Protein AF-A0A969QL61-F1 (afdb_monomer)

pLDDT: mean 85.36, std 12.58, range [52.94, 97.94]

Foldseek 3Di:
DALVVLLVVCVVPPPPCVVVPDAAADPAFDWDDDPNDTPDGADPPAGLQLLVLLVCLLPAQAQDWDWRHRDPPTWIWGHPHPFKIKIWDDHDPDPDPDTDIDIDGSVVSVVVSVVSVVVLVVVLVSQLVSCCVNPVVCNVCSSVSSVNNNND

Secondary structure (DSSP, 8-state):
--HHHHHHHHHHHHTTTTTTT--PPPB----EEETTEEEE---BT-BGGGHHHHHHHHT---SSPEEE-SSBSPEEEEESSSSEEEEEE--SS---SS--EEEEEHHHHHHHHHHHHHHHHHHHHHHHHHHHHH-GGGGGGHHHHHHHHHH-

Sequence (152 aa):
MTPETVEILLNKRYKSNVESNEFYSLSGGYVLESESKLLATPHCCGSIRDISEWEAASDWTHTDKMYLWIGHPQLMVSSIDDRHLQITETYEYNRIEDPESFAVDRDELKAAIIDAKRQLEKFKQVLSIAIVKVCPHLAENAIEIAEQLIHA

Solvent-accessible surface area (backbone atoms only — not comparable to full-atom values): 8416 Å² total; per-residue (Å²): 137,55,48,72,60,49,36,56,56,44,59,76,66,38,78,78,35,67,85,71,75,67,70,65,40,44,77,40,50,66,70,44,68,54,97,93,39,79,76,43,69,46,39,56,88,9,30,54,47,42,55,62,36,54,54,53,56,52,68,48,77,48,68,61,78,45,78,34,60,39,22,59,60,37,37,36,36,26,24,75,52,102,55,33,33,38,39,31,60,51,66,91,86,57,88,66,96,73,59,63,66,48,80,42,52,33,68,61,48,47,51,50,51,56,50,49,53,53,51,49,57,53,46,33,55,41,43,18,55,25,40,29,71,79,39,60,92,44,48,94,47,18,59,61,52,25,46,35,30,42,65,80

Nearest PDB structures (foldseek):
  2gia-assembly1_G  TM=4.893E-01  e=9.470E-01  Trypanosoma brucei brucei TREU927
  2gje-assembly1_A  TM=5.037E-01  e=2.140E+00  Trypanosoma brucei brucei TREU927
  3zqs-assembly1_A  TM=3.160E-01  e=1.343E+00  Homo sapiens
  7pwo-assembly1_T2  TM=2.583E-01  e=1.195E+00  Giardia lamblia ATCC 50803

Radius of gyration: 17.84 Å; Cα contacts (8 Å, |Δi|>4): 236; chains: 1; bounding box: 50×32×47 Å

Structure (mmCIF, N/CA/C/O backbone):
data_AF-A0A969QL61-F1
#
_entry.id   AF-A0A969QL61-F1
#
loop_
_atom_site.group_PDB
_atom_site.id
_atom_site.type_symbol
_atom_site.label_atom_id
_atom_site.label_alt_id
_atom_site.label_comp_id
_atom_site.label_asym_id
_atom_site.label_entity_id
_atom_site.label_seq_id
_atom_site.pdbx_PDB_ins_code
_atom_site.Cartn_x
_atom_site.Cartn_y
_atom_site.Cartn_z
_atom_site.occupancy
_atom_site.B_iso_or_equiv
_atom_site.auth_seq_id
_atom_site.auth_comp_id
_atom_site.auth_asym_id
_atom_site.auth_atom_id
_atom_site.pdbx_PDB_model_num
ATOM 1 N N . MET A 1 1 ? -7.465 -9.341 11.846 1.00 61.25 1 MET A N 1
ATOM 2 C CA . MET A 1 1 ? -7.375 -8.675 13.166 1.00 61.25 1 MET A CA 1
ATOM 3 C C . MET A 1 1 ? -8.746 -8.735 13.830 1.00 61.25 1 MET A C 1
ATOM 5 O O . MET A 1 1 ? -9.725 -8.546 13.118 1.00 61.25 1 MET A O 1
ATOM 9 N N . THR A 1 2 ? -8.845 -9.065 15.122 1.00 69.62 2 THR A N 1
ATOM 10 C CA . THR A 1 2 ? -10.145 -9.182 15.818 1.00 69.62 2 THR A CA 1
ATOM 11 C C . THR A 1 2 ? -10.525 -7.877 16.530 1.00 69.62 2 THR A C 1
ATOM 13 O O . THR A 1 2 ? -9.625 -7.098 16.864 1.00 69.62 2 THR A O 1
ATOM 16 N N . PRO A 1 3 ? -11.820 -7.638 16.812 1.00 65.00 3 PRO A N 1
ATOM 17 C CA . PRO A 1 3 ? -12.256 -6.494 17.611 1.00 65.00 3 PRO A CA 1
ATOM 18 C C . PRO A 1 3 ? -11.557 -6.389 18.975 1.00 65.00 3 PRO A C 1
ATOM 20 O O . PRO A 1 3 ? -11.220 -5.283 19.380 1.00 65.00 3 PRO A O 1
ATOM 23 N N . GLU A 1 4 ? -11.268 -7.507 19.655 1.00 71.00 4 GLU A N 1
ATOM 24 C CA . GLU A 1 4 ? -10.572 -7.493 20.956 1.00 71.00 4 GLU A CA 1
ATOM 25 C C . GLU A 1 4 ? -9.129 -6.978 20.838 1.00 71.00 4 GLU A C 1
ATOM 27 O O . GLU A 1 4 ? -8.626 -6.279 21.715 1.00 71.00 4 GLU A O 1
ATOM 32 N N . THR A 1 5 ? -8.449 -7.297 19.731 1.00 70.56 5 THR A N 1
ATOM 33 C CA . THR A 1 5 ? -7.078 -6.817 19.486 1.00 70.56 5 THR A CA 1
ATOM 34 C C . THR A 1 5 ? -7.072 -5.305 19.263 1.00 70.56 5 THR A C 1
ATOM 36 O O . THR A 1 5 ? -6.237 -4.588 19.814 1.00 70.56 5 THR A O 1
ATOM 39 N N . VAL A 1 6 ? 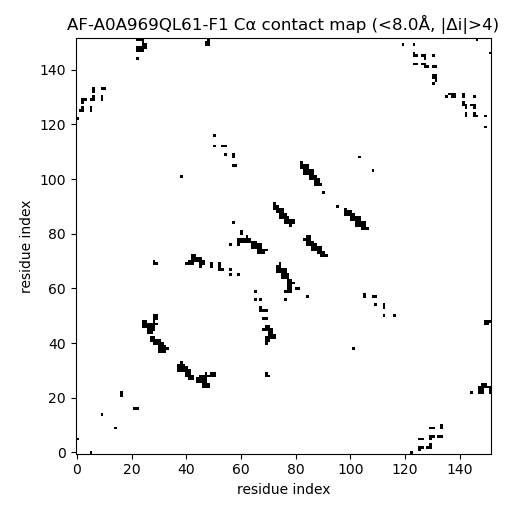-8.035 -4.817 18.477 1.00 69.69 6 VAL A N 1
ATOM 40 C CA . VAL A 1 6 ? -8.216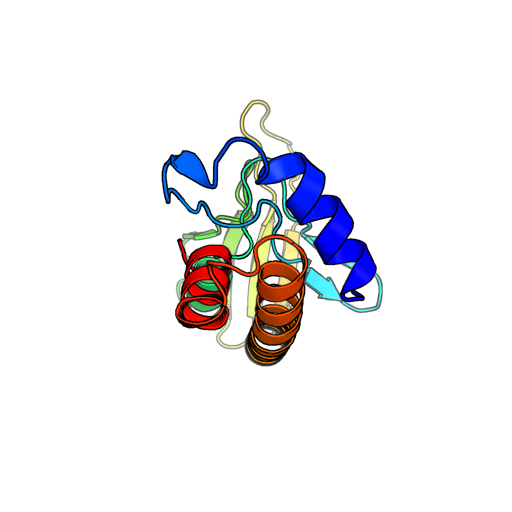 -3.387 18.200 1.00 69.69 6 VAL A CA 1
ATOM 41 C C . VAL A 1 6 ? -8.593 -2.634 19.473 1.00 69.69 6 VAL A C 1
ATOM 43 O O . VAL A 1 6 ? -8.038 -1.576 19.739 1.00 69.69 6 VAL A O 1
ATOM 46 N N . GLU A 1 7 ? -9.453 -3.205 20.312 1.00 70.19 7 GLU A N 1
ATOM 47 C CA . GLU A 1 7 ? -9.831 -2.644 21.610 1.00 70.19 7 GLU A CA 1
ATOM 48 C C . GLU A 1 7 ? -8.620 -2.403 22.526 1.00 70.19 7 GLU A C 1
ATOM 50 O O . GLU A 1 7 ? -8.518 -1.347 23.152 1.00 70.19 7 GLU A O 1
ATOM 55 N N . ILE A 1 8 ? -7.671 -3.342 22.591 1.00 69.62 8 ILE A N 1
ATOM 56 C CA . ILE A 1 8 ? -6.441 -3.175 23.383 1.00 69.62 8 ILE A CA 1
ATOM 57 C C . ILE A 1 8 ? -5.590 -2.018 22.842 1.00 69.62 8 ILE A C 1
ATOM 59 O O . ILE A 1 8 ? -5.065 -1.217 23.622 1.00 69.62 8 ILE A O 1
ATOM 63 N N . LEU A 1 9 ? -5.457 -1.917 21.516 1.00 67.88 9 LEU A N 1
ATOM 64 C CA . LEU A 1 9 ? -4.711 -0.839 20.862 1.00 67.88 9 LEU A CA 1
ATOM 65 C C . LEU A 1 9 ? -5.381 0.520 21.091 1.00 67.88 9 LEU A C 1
ATOM 67 O O . LEU A 1 9 ? -4.698 1.493 21.423 1.00 67.88 9 LEU A O 1
ATOM 71 N N . LEU A 1 10 ? -6.712 0.571 20.993 1.00 70.00 10 LEU A N 1
ATOM 72 C CA . LEU A 1 10 ? -7.483 1.779 21.250 1.00 70.00 10 LEU A CA 1
ATOM 73 C C . LEU A 1 10 ? -7.369 2.204 22.717 1.00 70.00 10 LEU A C 1
ATOM 75 O O . LEU A 1 10 ? -7.049 3.353 22.995 1.00 70.00 10 LEU A O 1
ATOM 79 N N . ASN A 1 11 ? -7.510 1.283 23.671 1.00 68.56 11 ASN A N 1
ATOM 80 C CA . ASN A 1 11 ? -7.387 1.591 25.099 1.00 68.56 11 ASN A CA 1
ATOM 81 C C . ASN A 1 11 ? -6.016 2.168 25.486 1.00 68.56 11 ASN A C 1
ATOM 83 O O . ASN A 1 11 ? -5.947 3.030 26.364 1.00 68.56 11 ASN A O 1
ATOM 87 N N . LYS A 1 12 ? -4.929 1.711 24.846 1.00 66.25 12 LYS A N 1
ATOM 88 C CA . LYS A 1 12 ? -3.575 2.231 25.095 1.00 66.25 12 LYS A CA 1
ATOM 89 C C . LYS A 1 12 ? -3.336 3.619 24.496 1.00 66.25 12 LYS A C 1
ATOM 91 O O . LYS A 1 12 ? -2.561 4.374 25.072 1.00 66.25 12 LYS A O 1
ATOM 96 N N . ARG A 1 13 ? -3.957 3.943 23.354 1.00 62.50 13 ARG A N 1
ATOM 97 C CA . ARG A 1 13 ? -3.685 5.176 22.587 1.00 62.50 13 ARG A CA 1
ATOM 98 C C . ARG A 1 13 ? -4.745 6.273 22.761 1.00 62.50 13 ARG A C 1
ATOM 100 O O . ARG A 1 13 ? -4.406 7.440 22.627 1.00 62.50 13 ARG A O 1
ATOM 107 N N . TYR A 1 14 ? -5.993 5.925 23.084 1.00 61.00 14 TYR A N 1
ATOM 108 C CA . TYR A 1 14 ? -7.137 6.852 23.048 1.00 61.00 14 TYR A CA 1
ATOM 109 C C . TYR A 1 14 ? -7.668 7.301 24.406 1.00 61.00 14 TYR A C 1
ATOM 111 O O . TYR A 1 14 ? -8.380 8.299 24.453 1.00 61.00 14 TYR A O 1
ATOM 119 N N . LYS A 1 15 ? -7.291 6.675 25.529 1.00 57.47 15 LYS A N 1
ATOM 120 C CA . LYS A 1 15 ? -7.739 7.162 26.849 1.00 57.47 15 LYS A CA 1
ATOM 121 C C . LYS A 1 15 ? -7.290 8.596 27.176 1.00 57.47 15 LYS A C 1
ATOM 123 O O . LYS A 1 15 ? -7.924 9.215 28.017 1.00 57.47 15 LYS A O 1
ATOM 128 N N . SER A 1 16 ? -6.252 9.126 26.521 1.00 52.94 16 SER A N 1
ATOM 129 C CA . SER A 1 16 ? -5.800 10.519 26.674 1.00 52.94 16 SER A CA 1
ATOM 130 C C . SER A 1 16 ? -6.341 11.489 25.615 1.00 52.94 16 SER A C 1
ATOM 132 O O . SER A 1 16 ? -6.396 12.681 25.881 1.00 52.94 16 SER A O 1
ATOM 134 N N . ASN A 1 17 ? -6.731 11.004 24.428 1.00 54.28 17 ASN A N 1
ATOM 135 C CA . ASN A 1 17 ? -7.059 11.854 23.266 1.00 54.28 17 ASN A CA 1
ATOM 136 C C . ASN A 1 17 ? -8.571 12.004 23.020 1.00 54.28 17 ASN A C 1
ATOM 138 O O . ASN A 1 17 ? -8.994 12.837 22.227 1.00 54.28 17 ASN A O 1
ATOM 142 N N . VAL A 1 18 ? -9.405 11.213 23.702 1.00 53.09 18 VAL A N 1
ATOM 143 C CA . VAL A 1 18 ? -10.873 11.303 23.590 1.00 53.09 18 VAL A CA 1
ATOM 144 C C . VAL A 1 18 ? -11.411 12.634 24.133 1.00 53.09 18 VAL A C 1
ATOM 146 O O . VAL A 1 18 ? -12.443 13.101 23.667 1.00 53.09 18 VAL A O 1
ATOM 149 N N . GLU A 1 19 ? -10.698 13.295 25.050 1.00 53.09 19 GLU A N 1
ATOM 150 C CA . GLU A 1 19 ? -11.093 14.621 25.547 1.00 53.09 19 GLU A CA 1
ATOM 151 C C . GLU A 1 19 ? -10.844 15.749 24.528 1.00 53.09 19 GLU A C 1
ATOM 153 O O . GLU A 1 19 ? -11.533 16.766 24.583 1.00 53.09 19 GLU A O 1
ATOM 158 N N . SER A 1 20 ? -9.904 15.580 23.586 1.00 55.91 20 SER A N 1
ATOM 159 C CA . SER A 1 20 ? -9.565 16.608 22.588 1.00 55.91 20 SER A CA 1
ATOM 160 C C . SER A 1 20 ? -10.270 16.435 21.241 1.00 55.91 20 SER A C 1
ATOM 162 O O . SER A 1 20 ? -10.224 17.350 20.425 1.00 55.91 20 SER A O 1
ATOM 164 N N . ASN A 1 21 ? -10.946 15.302 21.003 1.00 59.12 21 ASN A N 1
ATOM 165 C CA . ASN A 1 21 ? -11.588 14.971 19.721 1.00 59.12 21 ASN A CA 1
ATOM 166 C C . ASN A 1 21 ? -10.621 15.036 18.512 1.00 59.12 21 ASN A C 1
ATOM 168 O O . ASN A 1 21 ? -11.045 15.258 17.379 1.00 59.12 21 ASN A O 1
ATOM 172 N N . GLU A 1 22 ? -9.318 14.853 18.752 1.00 62.34 22 GLU A N 1
ATOM 173 C CA . GLU A 1 22 ? -8.276 14.841 17.722 1.00 62.34 22 GLU A CA 1
ATOM 174 C C . GLU A 1 22 ? -7.904 13.394 17.371 1.00 62.34 22 GLU A C 1
ATOM 176 O O . GLU A 1 22 ? -7.252 12.679 18.142 1.00 62.34 22 GLU A O 1
ATOM 181 N N . PHE A 1 23 ? -8.330 12.953 16.186 1.00 68.62 23 PHE A N 1
ATOM 182 C CA . PHE A 1 23 ? -8.065 11.617 15.660 1.00 68.62 23 PHE A CA 1
ATOM 183 C C . PHE A 1 23 ? -6.979 11.687 14.583 1.00 68.62 23 PHE A C 1
ATOM 185 O O . PHE A 1 23 ? -7.173 12.279 13.526 1.00 68.62 23 PHE A O 1
ATOM 192 N N . TYR A 1 24 ? -5.827 11.073 14.854 1.00 70.50 24 TYR A N 1
ATOM 193 C CA . TYR A 1 24 ? -4.737 10.938 13.884 1.00 70.50 24 TYR A CA 1
ATOM 194 C C . TYR A 1 24 ? -4.790 9.571 13.212 1.00 70.50 24 TYR A C 1
ATOM 196 O O . TYR A 1 24 ? -5.186 8.587 13.848 1.00 70.50 24 TYR A O 1
ATOM 204 N N . SER A 1 25 ? -4.319 9.485 11.966 1.00 76.06 25 SER A N 1
ATOM 205 C CA . SER A 1 25 ? -4.253 8.203 11.270 1.00 76.06 25 SER A CA 1
ATOM 206 C C . SER A 1 25 ? -3.405 7.175 12.018 1.00 76.06 25 SER A C 1
ATOM 208 O O . SER A 1 25 ? -2.460 7.484 12.760 1.00 76.06 25 SER A O 1
ATOM 210 N N . LEU A 1 26 ? -3.787 5.910 11.857 1.00 82.12 26 LEU A N 1
ATOM 211 C CA . LEU A 1 26 ? -3.088 4.807 12.495 1.00 82.12 26 LEU A CA 1
ATOM 212 C C . LEU A 1 26 ? -1.706 4.620 11.860 1.00 82.12 26 LEU A C 1
ATOM 214 O O . LEU A 1 26 ? -1.568 4.393 10.658 1.00 82.12 26 LEU A O 1
ATOM 218 N N . SER A 1 27 ? -0.680 4.670 12.711 1.00 83.88 27 SER A N 1
ATOM 219 C CA . SER A 1 27 ? 0.694 4.327 12.341 1.00 83.88 27 SER A CA 1
ATOM 220 C C . SER A 1 27 ? 0.754 2.900 11.782 1.00 83.88 27 SER A C 1
ATOM 222 O O . SER A 1 27 ? 0.122 1.999 12.339 1.00 83.88 27 SER A O 1
ATOM 224 N N . GLY A 1 28 ? 1.525 2.687 10.716 1.00 85.69 28 GLY A N 1
ATOM 225 C CA . GLY A 1 28 ? 1.611 1.401 10.024 1.00 85.69 28 GLY A CA 1
ATOM 226 C C . GLY A 1 28 ? 1.948 1.572 8.547 1.00 85.69 28 GLY A C 1
ATOM 227 O O . GLY A 1 28 ? 2.797 2.378 8.199 1.00 85.69 28 GLY A O 1
ATOM 228 N N . GLY A 1 29 ? 1.295 0.804 7.679 1.00 91.19 29 GLY A N 1
ATOM 229 C CA . GLY A 1 29 ? 1.425 0.936 6.230 1.00 91.19 29 GLY A CA 1
ATOM 230 C C . GLY A 1 29 ? 1.226 -0.396 5.520 1.00 91.19 29 GLY A C 1
ATOM 231 O O . GLY A 1 29 ? 0.658 -1.332 6.088 1.00 91.19 29 GLY A O 1
ATOM 232 N N . TYR A 1 30 ? 1.699 -0.469 4.280 1.00 93.69 30 TYR A N 1
ATOM 233 C CA . TYR A 1 30 ? 1.469 -1.597 3.383 1.00 93.69 30 TYR A CA 1
ATOM 234 C C . TYR A 1 30 ? 2.738 -2.399 3.168 1.00 93.69 30 TYR A C 1
ATOM 236 O O . TYR A 1 30 ? 3.833 -1.848 3.076 1.00 93.69 30 TYR A O 1
ATOM 244 N N . VAL A 1 31 ? 2.559 -3.709 3.075 1.00 93.56 31 VAL A N 1
ATOM 245 C CA . VAL A 1 31 ? 3.616 -4.655 2.744 1.00 93.56 31 VAL A CA 1
ATOM 246 C C . VAL A 1 31 ? 3.422 -5.081 1.298 1.00 93.56 31 VAL A C 1
ATOM 248 O O . VAL A 1 31 ? 2.320 -5.477 0.919 1.00 93.56 31 VAL A O 1
ATOM 251 N N . LEU A 1 32 ? 4.492 -5.012 0.512 1.00 94.25 32 LEU A N 1
ATOM 252 C CA . LEU A 1 32 ? 4.539 -5.607 -0.814 1.00 94.25 32 LEU A CA 1
ATOM 253 C C . LEU A 1 32 ? 5.193 -6.982 -0.706 1.00 94.25 32 LEU A C 1
ATOM 255 O O . LEU A 1 32 ? 6.339 -7.101 -0.270 1.00 94.25 32 LEU A O 1
ATOM 259 N N . GLU A 1 33 ? 4.464 -8.011 -1.117 1.00 93.69 33 GLU A N 1
ATOM 260 C CA . GLU A 1 33 ? 4.897 -9.404 -1.086 1.00 93.69 33 GLU A CA 1
ATOM 261 C C . GLU A 1 33 ? 4.708 -10.025 -2.472 1.00 93.69 33 GLU A C 1
ATOM 263 O O . GLU A 1 33 ? 3.675 -9.823 -3.109 1.00 93.69 33 GLU A O 1
ATOM 268 N N . SER A 1 34 ? 5.696 -10.790 -2.931 1.00 90.62 34 SER A N 1
ATOM 269 C CA . SER A 1 34 ? 5.592 -11.612 -4.138 1.00 90.62 34 SER A CA 1
ATOM 270 C C . SER A 1 34 ? 6.254 -12.959 -3.892 1.00 90.62 34 SER A C 1
ATOM 272 O O . SER A 1 34 ? 7.315 -13.016 -3.276 1.00 90.62 34 SER A O 1
ATOM 274 N N . GLU A 1 35 ? 5.614 -14.047 -4.327 1.00 88.88 35 GLU A N 1
ATOM 275 C CA . GLU A 1 35 ? 6.117 -15.424 -4.161 1.00 88.88 35 GLU A CA 1
ATOM 276 C C . GLU A 1 35 ? 6.569 -15.752 -2.721 1.00 88.88 35 GLU A C 1
ATOM 278 O O . GLU A 1 35 ? 7.576 -16.421 -2.494 1.00 88.88 35 GLU A O 1
ATOM 283 N N . SER A 1 36 ? 5.828 -15.253 -1.725 1.00 86.19 36 SER A N 1
ATOM 284 C CA . SER A 1 36 ? 6.154 -15.385 -0.294 1.00 86.19 36 SER A CA 1
ATOM 285 C C . SER A 1 36 ? 7.449 -14.695 0.165 1.00 86.19 36 SER A C 1
ATOM 287 O O . SER A 1 36 ? 7.918 -14.929 1.282 1.00 86.19 36 SER A O 1
ATOM 289 N N . LYS A 1 37 ? 8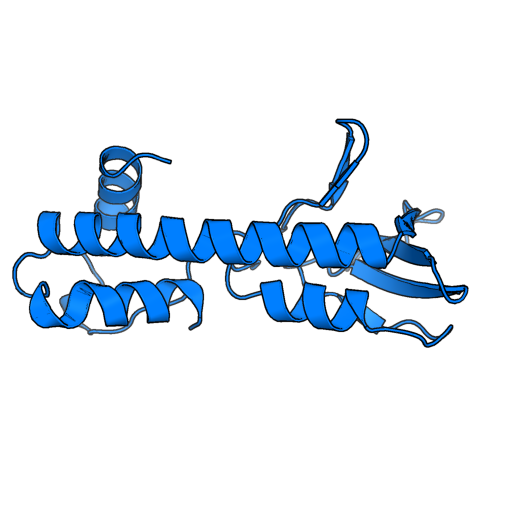.030 -13.821 -0.666 1.00 90.44 37 LYS A N 1
ATOM 290 C CA . LYS A 1 37 ? 9.109 -12.901 -0.299 1.00 90.44 37 LYS A CA 1
ATOM 291 C C . LYS A 1 37 ? 8.526 -11.516 -0.024 1.00 90.44 37 LYS A C 1
ATOM 293 O O . LYS A 1 37 ? 7.839 -10.940 -0.866 1.00 90.44 37 LYS A O 1
ATOM 298 N N . LEU A 1 38 ? 8.867 -10.954 1.134 1.00 91.50 38 LEU A N 1
ATOM 299 C CA . LEU A 1 38 ? 8.627 -9.543 1.426 1.00 91.50 38 LEU A CA 1
ATOM 300 C C . LEU A 1 38 ? 9.591 -8.699 0.586 1.00 91.50 38 LEU A C 1
ATOM 302 O O . LEU A 1 38 ? 10.805 -8.828 0.732 1.00 91.50 38 LEU A O 1
ATOM 306 N N . LEU A 1 39 ? 9.043 -7.879 -0.306 1.00 91.62 39 LEU A N 1
ATOM 307 C CA . LEU A 1 39 ? 9.803 -6.989 -1.183 1.00 91.62 39 LEU A CA 1
ATOM 308 C C . LEU A 1 39 ? 9.906 -5.580 -0.596 1.00 91.62 39 LEU A C 1
ATOM 310 O O . LEU A 1 39 ? 10.936 -4.935 -0.723 1.00 91.62 39 LEU A O 1
ATOM 314 N N . ALA A 1 40 ? 8.843 -5.110 0.060 1.00 90.81 40 ALA A N 1
ATOM 315 C CA . ALA A 1 40 ? 8.849 -3.847 0.788 1.00 90.81 40 ALA A CA 1
ATOM 316 C C . ALA A 1 40 ? 7.990 -3.947 2.046 1.00 90.81 40 ALA A C 1
ATOM 318 O O . ALA A 1 40 ? 6.905 -4.531 2.033 1.00 90.81 40 ALA A O 1
ATOM 319 N N . THR A 1 41 ? 8.459 -3.334 3.127 1.00 90.56 41 THR A N 1
ATOM 320 C CA . THR A 1 41 ? 7.728 -3.227 4.394 1.00 90.56 41 THR A CA 1
ATOM 321 C C . THR A 1 41 ? 7.630 -1.766 4.800 1.00 90.56 41 THR A C 1
ATOM 323 O O . THR A 1 41 ? 8.589 -1.032 4.567 1.00 90.56 41 THR A O 1
ATOM 326 N N . PRO A 1 42 ? 6.536 -1.335 5.446 1.00 84.75 42 PRO A N 1
ATOM 327 C CA . PRO A 1 42 ? 6.432 0.043 5.894 1.00 84.75 42 PRO A CA 1
ATOM 328 C C . PRO A 1 42 ? 7.502 0.328 6.949 1.00 84.75 42 PRO A C 1
ATOM 330 O O . PRO A 1 42 ? 7.797 -0.519 7.799 1.00 84.75 42 PRO A O 1
ATOM 333 N N . HIS A 1 43 ? 8.068 1.528 6.901 1.00 80.62 43 HIS A N 1
ATOM 334 C CA . HIS A 1 43 ? 9.093 1.951 7.847 1.00 80.62 43 HIS A CA 1
ATOM 335 C C . HIS A 1 43 ? 8.527 2.903 8.912 1.00 80.62 43 HIS A C 1
ATOM 337 O O . HIS A 1 43 ? 7.315 3.024 9.114 1.00 80.62 43 HIS A O 1
ATOM 343 N N . CYS A 1 44 ? 9.418 3.565 9.653 1.00 80.75 44 CYS A N 1
ATOM 344 C CA . CYS A 1 44 ? 9.051 4.604 10.604 1.00 80.75 44 CYS A CA 1
ATOM 345 C C . CYS A 1 44 ? 8.159 5.656 9.933 1.00 80.75 44 CYS A C 1
ATOM 347 O O . CYS A 1 44 ? 8.377 5.999 8.773 1.00 80.75 44 CYS A O 1
ATOM 349 N N . CYS A 1 45 ? 7.216 6.232 10.674 1.00 85.88 45 CYS A N 1
ATOM 350 C CA . CYS A 1 45 ? 6.342 7.307 10.184 1.00 85.88 45 CYS A CA 1
ATOM 351 C C . CYS A 1 45 ? 5.417 6.926 9.015 1.00 85.88 45 CYS A C 1
ATOM 353 O O . CYS A 1 45 ? 4.673 7.787 8.554 1.00 85.88 45 CYS A O 1
ATOM 355 N N . GLY A 1 46 ? 5.412 5.662 8.579 1.00 85.25 46 GLY A N 1
ATOM 356 C CA . GLY A 1 46 ? 4.385 5.154 7.682 1.00 85.25 46 GLY A CA 1
ATOM 357 C C . GLY A 1 46 ? 3.006 5.195 8.344 1.00 85.25 46 GLY A C 1
ATOM 358 O O . GLY A 1 46 ? 2.855 5.049 9.570 1.00 85.25 46 GLY A O 1
ATOM 359 N N . SER A 1 47 ? 1.989 5.386 7.516 1.00 89.88 47 SER A N 1
ATOM 360 C CA . SER A 1 47 ? 0.587 5.382 7.902 1.00 89.88 47 SER A CA 1
ATOM 361 C C . SER A 1 47 ? -0.219 4.474 6.983 1.00 89.88 47 SER A C 1
ATOM 363 O O . SER A 1 47 ? 0.074 4.306 5.800 1.00 89.88 47 SER A O 1
ATOM 365 N N . ILE A 1 48 ? -1.303 3.909 7.514 1.00 90.06 48 ILE A N 1
ATOM 366 C CA . ILE A 1 48 ? -2.271 3.191 6.678 1.00 90.06 48 ILE A CA 1
ATOM 367 C C . ILE A 1 48 ? -2.965 4.115 5.664 1.00 90.06 48 ILE A C 1
ATOM 369 O O . ILE A 1 48 ? -3.537 3.623 4.697 1.00 90.06 48 ILE A O 1
ATOM 373 N N . ARG A 1 49 ? -2.888 5.441 5.817 1.00 89.31 49 ARG A N 1
ATOM 374 C CA . ARG A 1 49 ? -3.411 6.374 4.808 1.00 89.31 49 ARG A CA 1
ATOM 375 C C . ARG A 1 49 ? -2.586 6.392 3.522 1.00 89.31 49 ARG A C 1
ATOM 377 O O . ARG A 1 49 ? -3.101 6.795 2.486 1.00 89.31 49 ARG A O 1
ATOM 384 N N . ASP A 1 50 ? -1.334 5.932 3.574 1.00 92.50 50 ASP A N 1
ATOM 385 C CA . ASP A 1 50 ? -0.355 6.075 2.489 1.00 92.50 50 ASP A CA 1
ATOM 386 C C . ASP A 1 50 ? -0.654 5.137 1.293 1.00 92.50 50 ASP A C 1
ATOM 388 O O . ASP A 1 50 ? 0.191 4.905 0.436 1.00 92.50 50 ASP A O 1
ATOM 392 N N . ILE A 1 51 ? -1.869 4.582 1.190 1.00 94.88 51 ILE A N 1
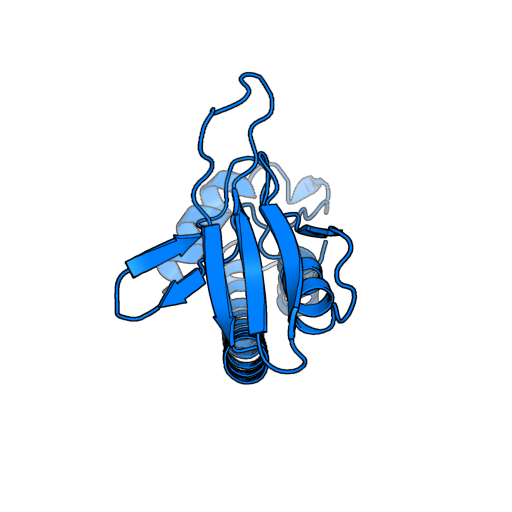ATOM 393 C CA . ILE A 1 51 ? -2.298 3.777 0.035 1.00 94.88 51 ILE A CA 1
ATOM 394 C C . ILE A 1 51 ? -2.342 4.601 -1.254 1.00 94.88 51 ILE A C 1
ATOM 396 O O . ILE A 1 51 ? -2.106 4.057 -2.330 1.00 94.88 51 ILE A O 1
ATOM 400 N N . SER A 1 52 ? -2.595 5.909 -1.151 1.00 94.19 52 SER A N 1
ATOM 401 C CA . SER A 1 52 ? -2.588 6.822 -2.298 1.00 94.19 52 SER A CA 1
ATOM 402 C C . SER A 1 52 ? -1.214 6.916 -2.960 1.00 94.19 52 SER A C 1
ATOM 404 O O . SER A 1 52 ? -1.121 7.118 -4.167 1.00 94.19 52 SER A O 1
ATOM 406 N N . GLU A 1 53 ? -0.146 6.728 -2.185 1.00 95.81 53 GLU A N 1
ATOM 407 C CA . GLU A 1 53 ? 1.227 6.706 -2.690 1.00 95.81 53 GLU A CA 1
ATOM 408 C C . GLU A 1 53 ? 1.445 5.478 -3.586 1.00 95.81 53 GLU A C 1
ATOM 410 O O . GLU A 1 53 ? 2.020 5.579 -4.671 1.00 95.81 53 GLU A O 1
ATOM 415 N N . TRP A 1 54 ? 0.897 4.325 -3.188 1.00 96.44 54 TRP A N 1
ATOM 416 C CA . TRP A 1 54 ? 0.916 3.103 -3.995 1.00 96.44 54 TRP A CA 1
ATOM 417 C C . TRP A 1 54 ? 0.056 3.216 -5.256 1.00 96.44 54 TRP A C 1
ATOM 419 O O . TRP A 1 54 ? 0.470 2.741 -6.314 1.00 96.44 54 TRP A O 1
ATOM 429 N N . GLU A 1 55 ? -1.108 3.870 -5.175 1.00 97.12 55 GLU A N 1
ATOM 430 C CA . GLU A 1 55 ? -1.931 4.186 -6.352 1.00 97.12 55 GLU A CA 1
ATOM 431 C C . GLU A 1 55 ? -1.134 5.024 -7.358 1.00 97.12 55 GLU A C 1
ATOM 433 O O . GLU A 1 55 ? -0.996 4.618 -8.516 1.00 97.12 55 GLU A O 1
ATOM 438 N N . ALA A 1 56 ? -0.518 6.116 -6.894 1.00 96.62 56 ALA A N 1
ATOM 439 C CA . ALA A 1 56 ? 0.315 6.985 -7.720 1.00 96.62 56 ALA A CA 1
ATOM 440 C C . ALA A 1 56 ? 1.498 6.234 -8.352 1.00 96.62 56 ALA A C 1
ATOM 442 O O . ALA A 1 56 ? 1.754 6.387 -9.547 1.00 96.62 56 ALA A O 1
ATOM 443 N N . ALA A 1 57 ? 2.179 5.373 -7.588 1.00 96.31 57 ALA A N 1
ATOM 444 C CA . ALA A 1 57 ? 3.258 4.538 -8.111 1.00 96.31 57 ALA A CA 1
ATOM 445 C C . ALA A 1 57 ? 2.771 3.559 -9.190 1.00 96.31 57 ALA A C 1
ATOM 447 O O . ALA A 1 57 ? 3.438 3.391 -10.211 1.00 96.31 57 ALA A O 1
ATOM 448 N N . SER A 1 58 ? 1.600 2.941 -9.009 1.00 96.69 58 SER A N 1
ATOM 449 C CA . SER A 1 58 ? 1.045 1.985 -9.978 1.00 96.69 58 SER A CA 1
ATOM 450 C C . SER A 1 58 ? 0.693 2.626 -11.327 1.00 96.69 58 SER A C 1
ATOM 452 O O . SER A 1 58 ? 0.819 1.989 -12.380 1.00 96.69 58 SER A O 1
ATOM 454 N N . ASP A 1 59 ? 0.314 3.905 -11.303 1.00 96.19 59 ASP A N 1
ATOM 455 C CA . ASP A 1 59 ? -0.013 4.709 -12.481 1.00 96.19 59 ASP A CA 1
ATOM 456 C C . ASP A 1 59 ? 1.205 5.426 -13.085 1.00 96.19 59 ASP A C 1
ATOM 458 O O . ASP A 1 59 ? 1.096 6.069 -14.129 1.00 96.19 59 ASP A O 1
ATOM 462 N N . TRP A 1 60 ? 2.388 5.301 -12.479 1.00 96.38 60 TRP A N 1
ATOM 463 C CA . TRP A 1 60 ? 3.585 6.007 -12.925 1.00 96.38 60 TRP A CA 1
ATOM 464 C C . TRP A 1 60 ? 4.166 5.431 -14.215 1.00 96.38 60 TRP A C 1
ATOM 466 O O . TRP A 1 60 ? 4.836 4.403 -14.189 1.00 96.38 60 TRP A O 1
ATOM 476 N N . THR A 1 61 ? 3.975 6.089 -15.355 1.00 94.44 61 THR A N 1
ATOM 477 C CA . THR A 1 61 ? 4.437 5.586 -16.665 1.00 94.44 61 THR A CA 1
ATOM 478 C C . THR A 1 61 ? 5.778 6.157 -17.130 1.00 94.44 61 THR A C 1
ATOM 480 O O . THR A 1 61 ? 6.257 5.795 -18.203 1.00 94.44 61 THR A O 1
ATOM 483 N N . HIS A 1 62 ? 6.404 7.054 -16.365 1.00 92.94 62 HIS A N 1
ATOM 484 C CA . HIS A 1 62 ? 7.640 7.718 -16.785 1.00 92.94 62 HIS A CA 1
ATOM 485 C C . HIS A 1 62 ? 8.881 6.887 -16.443 1.00 92.94 62 HIS A C 1
ATOM 487 O O . HIS A 1 62 ? 8.956 6.252 -15.392 1.00 92.94 62 HIS A O 1
ATOM 493 N N . THR A 1 63 ? 9.886 6.921 -17.320 1.00 90.06 63 THR A N 1
ATOM 494 C CA . THR A 1 63 ? 11.213 6.334 -17.052 1.00 90.06 63 THR A CA 1
ATOM 495 C C . THR A 1 63 ? 11.990 7.120 -15.996 1.00 90.06 63 THR A C 1
ATOM 497 O O . THR A 1 63 ? 12.916 6.590 -15.386 1.00 90.06 63 THR A O 1
ATOM 500 N N . ASP A 1 64 ? 11.615 8.383 -15.770 1.00 93.38 64 ASP A N 1
ATOM 501 C CA . ASP A 1 64 ? 12.116 9.170 -14.650 1.00 93.38 64 ASP A CA 1
ATOM 502 C C . ASP A 1 64 ? 11.642 8.590 -13.317 1.00 93.38 64 ASP A C 1
ATOM 504 O O . ASP A 1 64 ? 10.646 7.869 -13.225 1.00 93.38 64 ASP A O 1
ATOM 508 N N . LYS A 1 65 ? 12.388 8.917 -12.266 1.00 93.50 65 LYS A N 1
ATOM 509 C CA . LYS A 1 65 ? 12.156 8.407 -10.920 1.00 93.50 65 LYS A CA 1
ATOM 510 C C . LYS A 1 65 ? 11.145 9.282 -10.186 1.00 93.50 65 LYS A C 1
ATOM 512 O O . LYS A 1 65 ? 11.353 10.490 -10.081 1.00 93.50 65 LYS A O 1
ATOM 517 N N . MET A 1 66 ? 10.112 8.664 -9.624 1.00 95.31 66 MET A N 1
ATOM 518 C CA . MET A 1 66 ? 9.301 9.254 -8.559 1.00 95.31 66 MET A CA 1
ATOM 519 C C . MET A 1 66 ? 9.691 8.662 -7.206 1.00 95.31 66 MET A C 1
ATOM 521 O O . MET A 1 66 ? 10.226 7.553 -7.129 1.00 95.31 66 MET A O 1
ATOM 525 N N . TYR A 1 67 ? 9.405 9.395 -6.137 1.00 94.69 67 TYR A N 1
ATOM 526 C CA . TYR A 1 67 ? 9.508 8.872 -4.783 1.00 94.69 67 TYR A CA 1
ATOM 527 C C . TYR A 1 67 ? 8.154 8.329 -4.338 1.00 94.69 67 TYR A C 1
ATOM 529 O O . TYR A 1 67 ? 7.134 8.982 -4.535 1.00 94.69 67 TYR A O 1
ATOM 537 N N . LEU A 1 68 ? 8.168 7.131 -3.762 1.00 94.81 68 LEU A N 1
ATOM 538 C CA . LEU A 1 68 ? 7.012 6.452 -3.191 1.00 94.81 68 LEU A CA 1
ATOM 539 C C . LEU A 1 68 ? 7.148 6.497 -1.667 1.00 94.81 68 LEU A C 1
ATOM 541 O O . LEU A 1 68 ? 8.047 5.864 -1.103 1.00 94.81 68 LEU A O 1
ATOM 545 N N . TRP A 1 69 ? 6.276 7.250 -0.998 1.00 93.75 69 TRP A N 1
ATOM 546 C CA . TRP A 1 69 ? 6.306 7.351 0.456 1.00 93.75 69 TRP A CA 1
ATOM 547 C C . TRP A 1 69 ? 5.684 6.112 1.114 1.00 93.75 69 TRP A C 1
ATOM 549 O O . TRP A 1 69 ? 4.530 5.770 0.872 1.00 93.75 69 TRP A O 1
ATOM 559 N N . ILE A 1 70 ? 6.456 5.446 1.978 1.00 92.00 70 ILE A N 1
ATOM 560 C CA . ILE A 1 70 ? 6.017 4.282 2.775 1.00 92.00 70 ILE A CA 1
ATOM 561 C C . ILE A 1 70 ? 6.418 4.426 4.253 1.00 92.00 70 ILE A C 1
ATOM 563 O O . ILE A 1 70 ? 6.609 3.440 4.973 1.00 92.00 70 ILE A O 1
ATOM 567 N N . GLY A 1 71 ? 6.611 5.671 4.690 1.00 88.88 71 GLY A N 1
ATOM 568 C CA . GLY A 1 71 ? 7.472 6.002 5.820 1.00 88.88 71 GLY A CA 1
ATOM 569 C C . GLY A 1 71 ? 8.915 6.267 5.384 1.00 88.88 71 GLY A C 1
ATOM 570 O O . GLY A 1 71 ? 9.234 6.236 4.196 1.00 88.88 71 GLY A O 1
ATOM 571 N N . HIS A 1 72 ? 9.784 6.552 6.354 1.00 85.25 72 HIS A N 1
ATOM 572 C CA . HIS A 1 72 ? 11.197 6.828 6.106 1.00 85.25 72 HIS A CA 1
ATOM 573 C C . HIS A 1 72 ? 12.078 5.584 6.350 1.00 85.25 72 HIS A C 1
ATOM 575 O O . HIS A 1 72 ? 11.993 4.993 7.430 1.00 85.25 72 HIS A O 1
ATOM 581 N N . PRO A 1 73 ? 12.976 5.206 5.418 1.00 88.25 73 PRO A N 1
ATOM 582 C CA . PRO A 1 73 ? 13.207 5.847 4.125 1.00 88.25 73 PRO A CA 1
ATOM 583 C C . PRO A 1 73 ? 12.104 5.530 3.100 1.00 88.25 73 PRO A C 1
ATOM 585 O O . PRO A 1 73 ? 11.449 4.493 3.168 1.00 88.25 73 PRO A O 1
ATOM 588 N N . GLN A 1 74 ? 11.927 6.437 2.137 1.00 91.50 74 GLN A N 1
ATOM 589 C CA . GLN A 1 74 ? 11.008 6.258 1.009 1.00 91.50 74 GLN A CA 1
ATOM 590 C C . GLN A 1 74 ? 11.562 5.258 -0.019 1.00 91.50 74 GLN A C 1
ATOM 592 O O . GLN A 1 74 ? 12.749 4.933 -0.016 1.00 91.50 74 GLN A O 1
ATOM 597 N N . LEU A 1 75 ? 10.726 4.801 -0.945 1.00 93.62 75 LEU A N 1
ATOM 598 C CA . LEU A 1 75 ? 11.160 4.030 -2.109 1.00 93.62 75 LEU A CA 1
ATOM 599 C C . LEU A 1 75 ? 11.276 4.930 -3.336 1.00 93.62 75 LEU A C 1
ATOM 601 O O . LEU A 1 75 ? 10.784 6.059 -3.367 1.00 93.62 75 LEU A O 1
ATOM 605 N N . MET A 1 76 ? 11.931 4.418 -4.366 1.00 95.38 76 MET A N 1
ATOM 606 C CA . MET A 1 76 ? 12.025 5.063 -5.665 1.00 95.38 76 MET A CA 1
ATOM 607 C C . MET A 1 76 ? 11.393 4.166 -6.719 1.00 95.38 76 MET A C 1
ATOM 609 O O . MET A 1 76 ? 11.648 2.965 -6.739 1.00 95.38 76 MET A O 1
ATOM 613 N N . VAL A 1 77 ? 10.583 4.756 -7.592 1.00 97.00 77 VAL A N 1
ATOM 614 C CA . VAL A 1 77 ? 9.814 4.039 -8.609 1.00 97.00 77 VAL A CA 1
ATOM 615 C C . VAL A 1 77 ? 10.097 4.637 -9.980 1.00 97.00 77 VAL A C 1
ATOM 617 O O . VAL A 1 77 ? 10.112 5.857 -10.137 1.00 97.00 77 VAL A O 1
ATOM 620 N N . SER A 1 78 ? 10.313 3.789 -10.981 1.00 97.12 78 SER A N 1
ATOM 621 C CA . SER A 1 78 ? 10.446 4.195 -12.385 1.00 97.12 78 SER A CA 1
ATOM 622 C C . SER A 1 78 ? 9.840 3.150 -13.312 1.00 97.12 78 SER A C 1
ATOM 624 O O . SER A 1 78 ? 9.851 1.960 -13.004 1.00 97.12 78 SER A O 1
ATOM 626 N N . SER A 1 79 ? 9.347 3.575 -14.471 1.00 96.94 79 SER A N 1
ATOM 627 C CA . SER A 1 79 ? 8.876 2.662 -15.513 1.00 96.94 79 SER A CA 1
ATOM 628 C C . SER A 1 79 ? 10.044 1.928 -16.176 1.00 96.94 79 SER A C 1
ATOM 630 O O . SER A 1 79 ? 11.005 2.571 -16.603 1.00 96.94 79 SER A O 1
ATOM 632 N N . ILE A 1 80 ? 9.950 0.599 -16.280 1.00 96.19 80 ILE A N 1
ATOM 633 C CA . ILE A 1 80 ? 10.842 -0.214 -17.127 1.00 96.19 80 ILE A CA 1
ATOM 634 C C . ILE A 1 80 ? 10.257 -0.269 -18.541 1.00 96.19 80 ILE A C 1
ATOM 636 O O . ILE A 1 80 ? 10.949 -0.012 -19.524 1.00 96.19 80 ILE A O 1
ATOM 640 N N . ASP A 1 81 ? 8.966 -0.590 -18.614 1.00 95.38 81 ASP A N 1
ATOM 641 C CA . ASP A 1 81 ? 8.156 -0.673 -19.823 1.00 95.38 81 ASP A CA 1
ATOM 642 C C . ASP A 1 81 ? 6.671 -0.408 -19.482 1.00 95.38 81 ASP A C 1
ATOM 644 O O . ASP A 1 81 ? 6.318 -0.073 -18.345 1.00 95.38 81 ASP A O 1
ATOM 648 N N . ASP A 1 82 ? 5.783 -0.558 -20.467 1.00 92.50 82 ASP A N 1
ATOM 649 C CA . ASP A 1 82 ? 4.342 -0.310 -20.306 1.00 92.50 82 ASP A CA 1
ATOM 650 C C . ASP A 1 82 ? 3.669 -1.211 -19.257 1.00 92.50 82 ASP A C 1
ATOM 652 O O . ASP A 1 82 ? 2.595 -0.879 -18.757 1.00 92.50 82 ASP A O 1
ATOM 656 N N . ARG A 1 83 ? 4.288 -2.341 -18.906 1.00 96.00 83 ARG A N 1
ATOM 657 C CA . ARG A 1 83 ? 3.745 -3.362 -18.010 1.00 96.00 83 ARG A CA 1
ATOM 658 C C . ARG A 1 83 ? 4.471 -3.435 -16.668 1.00 96.00 83 ARG A C 1
ATOM 660 O O . ARG A 1 83 ? 3.850 -3.830 -15.686 1.00 96.00 83 ARG A O 1
ATOM 667 N N . HIS A 1 84 ? 5.737 -3.034 -16.593 1.00 97.31 84 HIS A N 1
ATOM 668 C CA . HIS A 1 84 ? 6.568 -3.235 -15.408 1.00 97.31 84 HIS A CA 1
ATOM 669 C C . HIS A 1 84 ? 7.106 -1.935 -14.811 1.00 97.31 84 HIS A C 1
ATOM 671 O O . HIS A 1 84 ? 7.545 -1.009 -15.501 1.00 97.31 84 HIS A O 1
ATOM 677 N N . LEU A 1 85 ? 7.132 -1.915 -13.483 1.00 97.44 85 LEU A N 1
ATOM 678 C CA . LEU A 1 85 ? 7.763 -0.903 -12.649 1.00 97.44 85 LEU A CA 1
ATOM 679 C C . LEU A 1 85 ? 9.040 -1.462 -12.034 1.00 97.44 85 LEU A C 1
ATOM 681 O O . LEU A 1 85 ? 9.053 -2.590 -11.552 1.00 97.44 85 LEU A O 1
ATOM 685 N N . GLN A 1 86 ? 10.089 -0.650 -11.988 1.00 97.25 86 GLN A N 1
ATOM 686 C CA . GLN A 1 86 ? 11.227 -0.869 -11.109 1.00 97.25 86 GLN A CA 1
ATOM 687 C C . GLN A 1 86 ? 10.946 -0.145 -9.797 1.00 97.25 86 GLN A C 1
ATOM 689 O O . GLN A 1 86 ? 10.701 1.062 -9.807 1.00 97.25 86 GLN A O 1
ATOM 694 N N . ILE A 1 87 ? 11.026 -0.868 -8.686 1.00 96.00 87 ILE A N 1
ATOM 695 C CA . ILE A 1 87 ? 11.027 -0.294 -7.343 1.00 96.00 87 ILE A CA 1
ATOM 696 C C . ILE A 1 87 ? 12.411 -0.527 -6.740 1.00 96.00 87 ILE A C 1
ATOM 698 O O . ILE A 1 87 ? 12.950 -1.629 -6.836 1.00 96.00 87 ILE A O 1
ATOM 702 N N . THR A 1 88 ? 12.988 0.520 -6.159 1.00 93.88 88 THR A N 1
ATOM 703 C CA . THR A 1 88 ? 14.349 0.534 -5.614 1.00 93.88 88 THR A CA 1
ATOM 704 C C . THR A 1 88 ? 14.341 1.138 -4.216 1.00 93.88 88 THR A C 1
ATOM 706 O O . THR A 1 88 ? 13.729 2.186 -3.989 1.00 93.88 88 THR A O 1
ATOM 709 N N . GLU A 1 89 ? 15.048 0.502 -3.287 1.00 90.62 89 GLU A N 1
ATOM 710 C CA . GLU A 1 89 ? 15.230 1.022 -1.933 1.00 90.62 89 GLU A CA 1
ATOM 711 C C . GLU A 1 89 ? 16.016 2.342 -1.921 1.00 90.62 89 GLU A C 1
ATOM 713 O O . GLU A 1 89 ? 16.920 2.569 -2.733 1.00 90.62 89 GLU A O 1
ATOM 718 N N . THR A 1 90 ? 15.697 3.226 -0.971 1.00 86.88 90 THR A N 1
ATOM 719 C CA . THR A 1 90 ? 16.481 4.446 -0.723 1.00 86.88 90 THR A CA 1
ATOM 720 C C . THR A 1 90 ? 16.954 4.503 0.725 1.00 86.88 90 THR A C 1
ATOM 722 O O . THR A 1 90 ? 16.427 3.814 1.593 1.00 86.88 90 THR A O 1
ATOM 725 N N . TYR A 1 91 ? 17.980 5.315 0.987 1.00 77.12 91 TYR A N 1
ATOM 726 C CA . TYR A 1 91 ? 18.609 5.430 2.300 1.00 77.12 91 TYR A CA 1
ATOM 727 C C . TYR A 1 91 ? 18.966 6.894 2.581 1.00 77.12 91 TYR A C 1
ATOM 729 O O . TYR A 1 91 ? 19.470 7.590 1.699 1.00 77.12 91 TYR A O 1
ATOM 737 N N . GLU A 1 92 ? 18.716 7.369 3.806 1.00 65.19 92 GLU A N 1
ATOM 738 C CA . GLU A 1 92 ? 18.878 8.792 4.157 1.00 65.19 92 GLU A CA 1
ATOM 739 C C . GLU A 1 92 ? 20.333 9.212 4.417 1.00 65.19 92 GLU A C 1
ATOM 741 O O . GLU A 1 92 ? 20.704 10.347 4.124 1.00 65.19 92 GLU A O 1
ATOM 746 N N . TYR A 1 93 ? 21.171 8.318 4.956 1.00 59.78 93 TYR A N 1
ATOM 747 C CA . TYR A 1 93 ? 22.460 8.727 5.539 1.00 59.78 93 TYR A CA 1
ATOM 748 C C . TYR A 1 93 ? 23.700 8.035 4.971 1.00 59.78 93 TYR A C 1
ATOM 750 O O . TYR A 1 93 ? 24.804 8.515 5.205 1.00 59.78 93 TYR A O 1
ATOM 758 N N . ASN A 1 94 ? 23.553 6.970 4.179 1.00 53.03 94 ASN A N 1
ATOM 759 C CA . ASN A 1 94 ? 24.668 6.309 3.501 1.00 53.03 94 ASN A CA 1
ATOM 760 C C . ASN A 1 94 ? 24.244 5.936 2.079 1.00 53.03 94 ASN A C 1
ATOM 762 O O . ASN A 1 94 ? 23.222 5.279 1.893 1.00 53.03 94 ASN A O 1
ATOM 766 N N . ARG A 1 95 ? 25.034 6.331 1.071 1.00 57.78 95 ARG A N 1
ATOM 767 C CA . ARG A 1 95 ? 24.910 5.746 -0.269 1.00 57.78 95 ARG A CA 1
ATOM 768 C C . ARG A 1 95 ? 25.295 4.276 -0.152 1.00 57.78 95 ARG A C 1
ATOM 770 O O . ARG A 1 95 ? 26.463 3.978 0.078 1.00 57.78 95 ARG A O 1
ATOM 777 N N . ILE A 1 96 ? 24.325 3.383 -0.292 1.00 61.62 96 ILE A N 1
ATOM 778 C CA . ILE A 1 96 ? 24.625 1.980 -0.566 1.00 61.62 96 ILE A CA 1
ATOM 779 C C . ILE A 1 96 ? 25.148 1.919 -2.001 1.00 61.62 96 ILE A C 1
ATOM 781 O O . ILE A 1 96 ? 24.583 2.555 -2.892 1.00 61.62 96 ILE A O 1
ATOM 785 N N . GLU A 1 97 ? 26.257 1.211 -2.213 1.00 63.59 97 GLU A N 1
ATOM 786 C CA . GLU A 1 97 ? 26.832 1.033 -3.553 1.00 63.59 97 GLU A CA 1
ATOM 787 C C . GLU A 1 97 ? 25.925 0.188 -4.467 1.00 63.59 97 GLU A C 1
ATOM 789 O O . GLU A 1 97 ? 26.055 0.276 -5.684 1.00 63.59 97 GLU A O 1
ATOM 794 N N . ASP A 1 98 ? 24.971 -0.553 -3.892 1.00 76.06 98 ASP A N 1
ATOM 795 C CA . ASP A 1 98 ? 24.028 -1.426 -4.593 1.00 76.06 98 ASP A CA 1
ATOM 796 C C . ASP A 1 98 ? 22.669 -1.534 -3.848 1.00 76.06 98 ASP A C 1
ATOM 798 O O . ASP A 1 98 ? 22.499 -2.405 -2.992 1.00 76.06 98 ASP A O 1
ATOM 802 N N . PRO A 1 99 ? 21.719 -0.599 -4.056 1.00 85.44 99 PRO A N 1
ATOM 803 C CA . PRO A 1 99 ? 20.395 -0.668 -3.433 1.00 85.44 99 PRO A CA 1
ATOM 804 C C . PRO A 1 99 ? 19.555 -1.812 -4.022 1.00 85.44 99 PRO A C 1
ATOM 806 O O . PRO A 1 99 ? 19.484 -1.965 -5.246 1.00 85.44 99 PRO A O 1
ATOM 809 N N . GLU A 1 100 ? 18.851 -2.571 -3.170 1.00 89.31 100 GLU A N 1
ATOM 810 C CA . GLU A 1 100 ? 17.973 -3.642 -3.653 1.00 89.31 100 GLU A CA 1
ATOM 811 C C . GLU A 1 100 ? 16.882 -3.052 -4.554 1.00 89.31 100 GL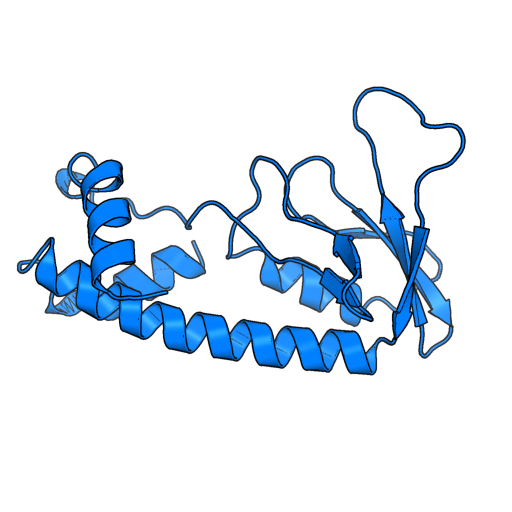U A C 1
ATOM 813 O O . GLU A 1 100 ? 16.290 -2.003 -4.280 1.00 89.31 100 GLU A O 1
ATOM 818 N N . SER A 1 101 ? 16.672 -3.712 -5.691 1.00 92.81 101 SER A N 1
ATOM 819 C CA . SER A 1 101 ? 15.725 -3.290 -6.710 1.00 92.81 101 SER A CA 1
ATOM 820 C C . SER A 1 101 ? 14.978 -4.502 -7.243 1.00 92.81 101 SER A C 1
ATOM 822 O O . SER A 1 101 ? 15.583 -5.527 -7.555 1.00 92.81 101 SER A O 1
ATOM 824 N N . PHE A 1 102 ? 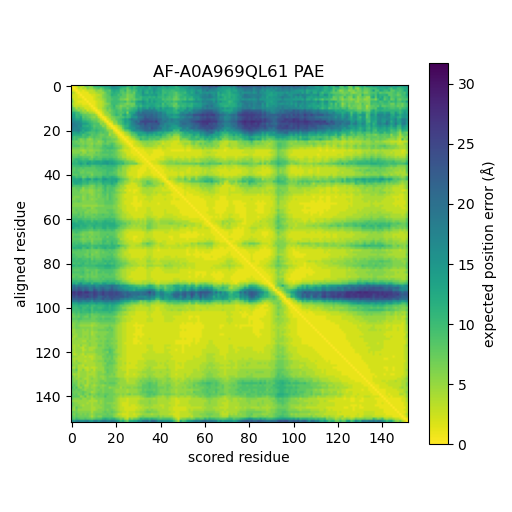13.663 -4.384 -7.383 1.00 94.12 102 PHE A N 1
ATOM 825 C CA . PHE A 1 102 ? 12.806 -5.452 -7.888 1.00 94.12 102 PHE A CA 1
ATOM 826 C C . PHE A 1 102 ? 11.801 -4.919 -8.911 1.00 94.12 102 PHE A C 1
ATOM 828 O O . PHE A 1 102 ? 11.382 -3.760 -8.858 1.00 94.12 102 PHE A O 1
ATOM 835 N N . ALA A 1 103 ? 11.466 -5.771 -9.881 1.00 95.94 103 ALA A N 1
ATOM 836 C CA . ALA A 1 103 ? 10.483 -5.469 -10.909 1.00 95.94 103 ALA A CA 1
ATOM 837 C C . ALA A 1 103 ? 9.096 -5.934 -10.455 1.00 95.94 103 ALA A C 1
ATOM 839 O O . ALA A 1 103 ? 8.961 -7.014 -9.879 1.00 95.94 103 ALA A O 1
ATOM 840 N N . VAL A 1 104 ? 8.078 -5.123 -10.723 1.00 96.25 104 VAL A N 1
ATOM 841 C CA . VAL A 1 104 ? 6.687 -5.389 -10.348 1.00 96.25 104 VAL A CA 1
ATOM 842 C C . VAL A 1 104 ? 5.799 -5.203 -11.570 1.00 96.25 104 VAL A C 1
ATOM 844 O O . VAL A 1 104 ? 5.922 -4.202 -12.277 1.00 96.25 104 VAL A O 1
ATOM 847 N N . ASP A 1 105 ? 4.901 -6.154 -11.815 1.00 96.69 105 ASP A N 1
ATOM 848 C CA . ASP A 1 105 ? 3.849 -6.021 -12.821 1.00 96.69 105 ASP A CA 1
ATOM 849 C C . ASP A 1 105 ? 2.799 -4.997 -12.353 1.00 96.69 105 ASP A C 1
ATOM 851 O O . ASP A 1 105 ? 2.314 -5.034 -11.219 1.00 96.69 105 ASP A O 1
ATOM 855 N N . ARG A 1 106 ? 2.460 -4.046 -13.225 1.00 96.50 106 ARG A N 1
ATOM 856 C CA . ARG A 1 106 ? 1.528 -2.953 -12.922 1.00 96.50 106 ARG A CA 1
ATOM 857 C C . ARG A 1 106 ? 0.114 -3.438 -12.655 1.00 96.50 106 ARG A C 1
ATOM 859 O O . ARG A 1 106 ? -0.536 -2.908 -11.757 1.00 96.50 106 ARG A O 1
ATOM 866 N N . ASP A 1 107 ? -0.372 -4.395 -13.433 1.00 96.56 107 ASP A N 1
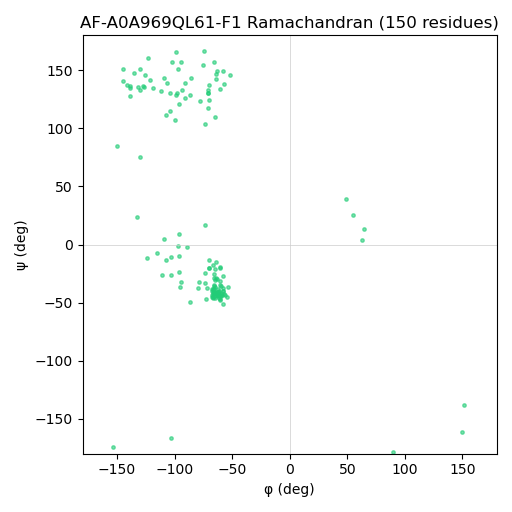ATOM 867 C CA . ASP A 1 107 ? -1.740 -4.887 -13.306 1.00 96.56 107 ASP A CA 1
ATOM 868 C C . ASP A 1 107 ? -1.883 -5.713 -12.026 1.00 96.56 107 ASP A C 1
ATOM 870 O O . ASP A 1 107 ? -2.882 -5.582 -11.312 1.00 96.56 107 ASP A O 1
ATOM 874 N N . GLU A 1 108 ? -0.854 -6.487 -11.672 1.00 97.25 108 GLU A N 1
ATOM 875 C CA . GLU A 1 108 ? -0.793 -7.188 -10.387 1.00 97.25 108 GLU A CA 1
ATOM 876 C C . GLU A 1 108 ? -0.731 -6.210 -9.209 1.00 97.25 108 GLU A C 1
ATOM 878 O O . GLU A 1 108 ? -1.486 -6.365 -8.245 1.00 97.25 108 GLU A O 1
ATOM 883 N N . LEU A 1 109 ? 0.089 -5.156 -9.299 1.00 97.12 109 LEU A N 1
ATOM 884 C CA . LEU A 1 109 ? 0.152 -4.117 -8.269 1.00 97.12 109 LEU A CA 1
ATOM 885 C C . LEU A 1 109 ? -1.201 -3.413 -8.101 1.00 97.12 109 LEU A C 1
ATOM 887 O O . LEU A 1 109 ? -1.677 -3.245 -6.979 1.00 97.12 109 LEU A O 1
ATOM 891 N N . LYS A 1 110 ? -1.867 -3.057 -9.203 1.00 97.94 110 LYS A N 1
ATOM 892 C CA . LYS A 1 110 ? -3.212 -2.461 -9.179 1.00 97.94 110 LYS A CA 1
ATOM 893 C C . LYS A 1 110 ? -4.235 -3.398 -8.548 1.00 97.94 110 LYS A C 1
ATOM 895 O O . LYS A 1 110 ? -5.050 -2.960 -7.734 1.00 97.94 110 LYS A O 1
ATOM 900 N N . ALA A 1 111 ? -4.187 -4.687 -8.876 1.00 97.81 111 ALA A N 1
ATOM 901 C CA . ALA A 1 111 ? -5.055 -5.685 -8.261 1.00 97.81 111 ALA A CA 1
ATOM 902 C C . ALA A 1 111 ? -4.806 -5.802 -6.745 1.00 97.81 111 ALA A C 1
ATOM 904 O O . ALA A 1 111 ? -5.768 -5.830 -5.972 1.00 97.81 111 ALA A O 1
ATOM 905 N N . ALA A 1 112 ? -3.541 -5.798 -6.314 1.00 97.44 112 ALA A N 1
ATOM 906 C CA . ALA A 1 112 ? -3.161 -5.826 -4.904 1.00 97.44 112 ALA A CA 1
ATOM 907 C C . ALA A 1 112 ? -3.631 -4.570 -4.151 1.00 97.44 112 ALA A C 1
ATOM 909 O O . ALA A 1 112 ? -4.168 -4.681 -3.051 1.00 97.44 112 ALA A O 1
ATOM 910 N N . ILE A 1 113 ? -3.522 -3.386 -4.761 1.00 97.50 113 ILE A N 1
ATOM 911 C CA . ILE A 1 113 ? -4.028 -2.125 -4.197 1.00 97.50 113 ILE A CA 1
ATOM 912 C C . ILE A 1 113 ? -5.550 -2.176 -4.021 1.00 97.50 113 ILE A C 1
ATOM 914 O O . ILE A 1 113 ? -6.073 -1.800 -2.970 1.00 97.50 113 ILE A O 1
ATOM 918 N N . ILE A 1 114 ? -6.283 -2.682 -5.018 1.00 97.81 114 ILE A N 1
ATOM 919 C CA . ILE A 1 114 ? -7.740 -2.853 -4.922 1.00 97.81 114 ILE A CA 1
ATOM 920 C C . ILE A 1 114 ? -8.099 -3.789 -3.763 1.00 97.81 114 ILE A C 1
ATOM 922 O O . ILE A 1 114 ? -9.046 -3.512 -3.020 1.00 97.81 114 ILE A O 1
ATOM 926 N N . ASP A 1 115 ? -7.363 -4.888 -3.590 1.00 97.00 115 ASP A N 1
ATOM 927 C CA . ASP A 1 115 ? -7.593 -5.796 -2.469 1.00 97.00 115 ASP A CA 1
ATOM 928 C C . ASP A 1 115 ? -7.260 -5.142 -1.120 1.00 97.00 115 ASP A C 1
ATOM 930 O O . ASP A 1 115 ? -8.088 -5.174 -0.207 1.00 97.00 115 ASP A O 1
ATOM 934 N N . ALA A 1 116 ? -6.128 -4.442 -1.014 1.00 95.62 116 ALA A N 1
ATOM 935 C CA . ALA A 1 116 ? -5.738 -3.699 0.182 1.00 95.62 116 ALA A CA 1
ATOM 936 C C . ALA A 1 116 ? -6.813 -2.679 0.597 1.00 95.62 116 ALA A C 1
ATOM 938 O O . ALA A 1 116 ? -7.214 -2.638 1.761 1.00 95.62 116 ALA A O 1
ATOM 939 N N . LYS A 1 117 ? -7.387 -1.933 -0.355 1.00 95.19 117 LYS A N 1
ATOM 940 C CA . LYS A 1 117 ? -8.504 -1.007 -0.089 1.00 95.19 117 LYS A CA 1
ATOM 941 C C . LYS A 1 117 ? -9.751 -1.728 0.426 1.00 95.19 117 LYS A C 1
ATOM 943 O O . LYS A 1 117 ? -10.411 -1.243 1.343 1.00 95.19 117 LYS A O 1
ATOM 948 N N . ARG A 1 118 ? -10.070 -2.923 -0.086 1.00 95.38 118 ARG A N 1
ATOM 949 C CA . ARG A 1 118 ? -11.167 -3.745 0.466 1.00 95.38 118 ARG A CA 1
ATOM 950 C C . ARG A 1 118 ? -10.866 -4.220 1.886 1.00 95.38 118 ARG A C 1
ATOM 952 O O . ARG A 1 118 ? -11.789 -4.338 2.694 1.00 95.38 118 ARG A O 1
ATOM 959 N N . GLN A 1 119 ? -9.607 -4.519 2.197 1.00 93.56 119 GLN A N 1
ATOM 960 C CA . GLN A 1 119 ? -9.191 -4.873 3.554 1.00 93.56 119 GLN A CA 1
ATOM 961 C C . GLN A 1 119 ? -9.315 -3.678 4.510 1.00 93.56 119 GLN A C 1
ATOM 963 O O . GLN A 1 119 ? -9.820 -3.863 5.618 1.00 93.56 119 GLN A O 1
ATOM 968 N N . LEU A 1 120 ? -8.963 -2.463 4.074 1.00 92.31 120 LEU A N 1
ATOM 969 C CA . LEU A 1 120 ? -9.185 -1.231 4.844 1.00 92.31 120 LEU A CA 1
ATOM 970 C C . LEU A 1 120 ? -10.664 -1.001 5.147 1.00 92.31 120 LEU A C 1
ATOM 972 O O . LEU A 1 120 ? -11.013 -0.723 6.289 1.00 92.31 120 LEU A O 1
ATOM 976 N N . GLU A 1 121 ? -11.549 -1.196 4.169 1.00 92.69 121 GLU A N 1
ATOM 977 C CA . GLU A 1 121 ? -12.994 -1.050 4.378 1.00 92.69 121 GLU A CA 1
ATOM 978 C C . GLU A 1 121 ? -13.537 -2.037 5.420 1.00 92.69 121 GLU A C 1
ATOM 980 O O . GLU A 1 121 ? -14.336 -1.674 6.285 1.00 92.69 121 GLU A O 1
ATOM 985 N N . LYS A 1 122 ? -13.059 -3.286 5.401 1.00 92.56 122 LYS A N 1
ATOM 986 C CA . LYS A 1 122 ? -13.387 -4.265 6.449 1.00 92.56 122 LYS A CA 1
ATOM 987 C C . LYS A 1 122 ? -12.812 -3.843 7.800 1.00 92.56 122 LYS A C 1
ATOM 989 O O . LYS A 1 122 ? -13.478 -3.974 8.825 1.00 92.56 122 LYS A O 1
ATOM 994 N N . PHE A 1 123 ? -11.585 -3.330 7.815 1.00 90.75 123 PHE A N 1
ATOM 995 C CA . PHE A 1 123 ? -10.937 -2.867 9.035 1.00 90.75 123 PHE A CA 1
ATOM 996 C C . PHE A 1 123 ? -11.654 -1.658 9.649 1.00 90.75 123 PHE A C 1
ATOM 998 O O . PHE A 1 123 ? -11.825 -1.626 10.865 1.00 90.75 123 PHE A O 1
ATOM 1005 N N . LYS A 1 124 ? -12.185 -0.743 8.829 1.00 91.50 124 LYS A N 1
ATOM 1006 C CA . LYS A 1 124 ? -13.041 0.376 9.252 1.00 91.50 124 LYS A CA 1
ATOM 1007 C C . LYS A 1 124 ? -14.244 -0.098 10.063 1.00 91.50 124 LYS A C 1
ATOM 1009 O O . LYS A 1 124 ? -14.527 0.445 11.125 1.00 91.50 124 LYS A O 1
ATOM 1014 N N . GLN A 1 125 ? -14.914 -1.156 9.604 1.00 91.69 125 GLN A N 1
ATOM 1015 C CA . GLN A 1 125 ? -16.055 -1.744 10.318 1.00 91.69 125 GLN A CA 1
ATOM 1016 C C . GLN A 1 125 ? -15.636 -2.364 11.659 1.00 91.69 125 GLN A C 1
ATOM 1018 O O . GLN A 1 125 ? -16.342 -2.251 12.659 1.00 91.69 125 GLN A O 1
ATOM 1023 N N . VAL A 1 126 ? -14.467 -3.010 11.709 1.00 90.38 126 VAL A N 1
ATOM 1024 C CA . VAL A 1 126 ? -13.923 -3.550 12.964 1.00 90.38 126 VAL A CA 1
ATOM 1025 C C . VAL A 1 126 ? -13.565 -2.419 13.934 1.00 90.38 126 VAL A C 1
ATOM 1027 O O . VAL A 1 126 ? -13.879 -2.515 15.122 1.00 90.38 126 VAL A O 1
ATOM 1030 N N . LEU A 1 127 ? -12.954 -1.341 13.434 1.00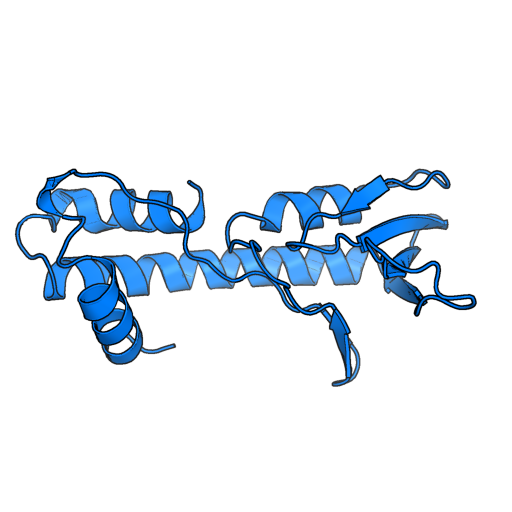 88.94 127 LEU A N 1
ATOM 1031 C CA . LEU A 1 127 ? -12.625 -0.143 14.206 1.00 88.94 127 LEU A CA 1
ATOM 1032 C C . LEU A 1 127 ? -13.877 0.514 14.780 1.00 88.94 127 LEU A C 1
ATOM 1034 O O . LEU A 1 127 ? -13.899 0.789 15.975 1.00 88.94 127 LEU A O 1
ATOM 1038 N N . SER A 1 128 ? -14.932 0.707 13.985 1.00 90.06 128 SER A N 1
ATOM 1039 C CA . SER A 1 128 ? -16.164 1.343 14.463 1.00 90.06 128 SER A CA 1
ATOM 1040 C C . SER A 1 128 ? -16.812 0.540 15.595 1.00 90.06 128 SER A C 1
ATOM 1042 O O . SER A 1 128 ? -17.220 1.110 16.605 1.00 90.06 128 SER A O 1
ATOM 1044 N N . ILE A 1 129 ? -16.837 -0.794 15.491 1.00 89.69 129 ILE A N 1
ATOM 1045 C CA . ILE A 1 129 ? -17.326 -1.673 16.566 1.00 89.69 129 ILE A CA 1
ATOM 1046 C C . ILE A 1 129 ? -16.464 -1.527 17.827 1.00 89.69 129 ILE A C 1
ATOM 1048 O O . ILE A 1 129 ? -16.998 -1.453 18.935 1.00 89.69 129 ILE A O 1
ATOM 1052 N N . ALA A 1 130 ? -15.139 -1.489 17.680 1.00 87.25 130 ALA A N 1
ATOM 1053 C CA . ALA A 1 130 ? -14.228 -1.333 18.810 1.00 87.25 130 ALA A CA 1
ATOM 1054 C C . ALA A 1 130 ? -14.358 0.053 19.472 1.00 87.25 130 ALA A C 1
ATOM 1056 O O . ALA A 1 130 ? -14.360 0.136 20.699 1.00 87.25 130 ALA A O 1
ATOM 1057 N N . ILE A 1 131 ? -14.548 1.122 18.690 1.00 85.12 131 ILE A N 1
ATOM 1058 C CA . ILE A 1 131 ? -14.797 2.483 19.191 1.00 85.12 131 ILE A CA 1
ATOM 1059 C C . ILE A 1 131 ? -16.070 2.514 20.035 1.00 85.12 131 ILE A C 1
ATOM 1061 O O . ILE A 1 131 ? -16.025 3.004 21.158 1.00 85.12 131 ILE A O 1
ATOM 1065 N N . VAL A 1 132 ? -17.179 1.936 19.558 1.00 88.25 132 VAL A N 1
ATOM 1066 C CA . VAL A 1 132 ? -18.440 1.870 20.324 1.00 88.25 132 VAL A CA 1
ATOM 1067 C C . VAL A 1 132 ? -18.242 1.152 21.662 1.00 88.25 132 VAL A C 1
ATOM 1069 O O . VAL A 1 132 ? -18.792 1.571 22.678 1.00 88.25 132 VAL A O 1
ATOM 1072 N N . LYS A 1 133 ? -17.448 0.075 21.683 1.00 85.50 133 LYS A N 1
ATOM 1073 C CA . LYS A 1 133 ? -17.169 -0.680 22.914 1.00 85.50 133 LYS A CA 1
ATOM 1074 C C . LYS A 1 133 ? -16.340 0.121 23.919 1.00 85.50 133 LYS A C 1
ATOM 1076 O O . LYS A 1 133 ? -16.659 0.116 25.104 1.00 85.50 133 LYS A O 1
ATOM 1081 N N . VAL A 1 134 ? -15.281 0.789 23.459 1.00 83.38 134 VAL A N 1
ATOM 1082 C CA . VAL A 1 134 ? -14.340 1.522 24.328 1.00 83.38 134 VAL A CA 1
ATOM 1083 C C . VAL A 1 134 ? -14.892 2.888 24.742 1.00 83.38 134 VAL A C 1
ATOM 1085 O O . VAL A 1 134 ? -14.711 3.316 25.881 1.00 83.38 134 VAL A O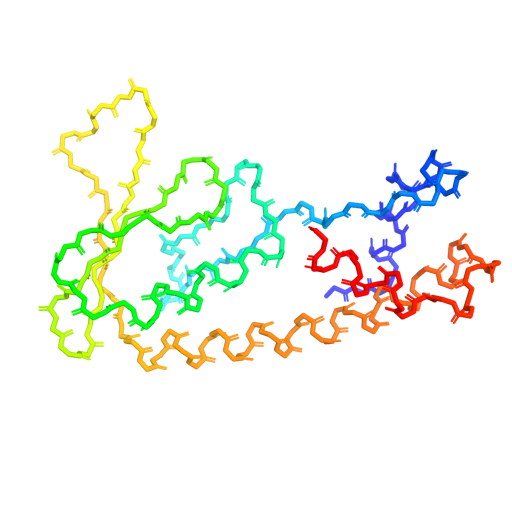 1
ATOM 1088 N N . CYS A 1 135 ? -15.593 3.561 23.832 1.00 82.94 135 CYS A N 1
ATOM 1089 C CA . CYS A 1 135 ? -16.138 4.904 23.991 1.00 82.94 135 CYS A CA 1
ATOM 1090 C C . CYS A 1 135 ? -17.624 4.931 23.584 1.00 82.94 135 CYS A C 1
ATOM 1092 O O . CYS A 1 135 ? -17.962 5.474 22.531 1.00 82.94 135 CYS A O 1
ATOM 1094 N N . PRO A 1 136 ? -18.546 4.405 24.415 1.00 85.25 136 PRO A N 1
ATOM 1095 C CA . PRO A 1 136 ? -19.965 4.306 24.052 1.00 85.25 136 PRO A CA 1
ATOM 1096 C C . PRO A 1 136 ? -20.636 5.642 23.703 1.00 85.25 136 PRO A C 1
ATOM 1098 O O . PRO A 1 136 ? -21.572 5.673 22.913 1.00 85.25 136 PRO A O 1
ATOM 1101 N N . HIS A 1 137 ? -20.145 6.754 24.256 1.00 84.56 137 HIS A N 1
ATOM 1102 C CA . HIS A 1 137 ? -20.645 8.100 23.959 1.00 84.56 137 HIS A CA 1
ATOM 1103 C C . HIS A 1 137 ? -20.307 8.585 22.536 1.00 84.56 137 HIS A C 1
ATOM 1105 O O . HIS A 1 137 ? -20.892 9.562 22.087 1.00 84.56 137 HIS A O 1
ATOM 1111 N N . LEU A 1 138 ? -19.399 7.909 21.820 1.00 85.25 138 LEU A N 1
ATOM 1112 C CA . LEU A 1 138 ? -19.042 8.204 20.426 1.00 85.25 138 LEU A CA 1
ATOM 1113 C C . LEU A 1 138 ? -19.797 7.322 19.421 1.00 85.25 138 LEU A C 1
ATOM 1115 O O . LEU A 1 138 ? -19.464 7.327 18.238 1.00 85.25 138 LEU A O 1
ATOM 1119 N N . ALA A 1 139 ? -20.791 6.542 19.861 1.00 87.94 139 ALA A N 1
ATOM 1120 C CA . ALA A 1 139 ? -21.428 5.534 19.018 1.00 87.94 139 ALA A CA 1
ATOM 1121 C C . ALA A 1 139 ? -22.055 6.097 17.732 1.00 87.94 139 ALA A C 1
ATOM 1123 O O . ALA A 1 139 ? -21.951 5.460 16.685 1.00 87.94 139 ALA A O 1
ATOM 1124 N N . GLU A 1 140 ? -22.646 7.293 17.795 1.00 90.00 140 GLU A N 1
ATOM 1125 C CA . GLU A 1 140 ? -23.270 7.954 16.639 1.00 90.00 140 GLU A CA 1
ATOM 1126 C C . GLU A 1 140 ? -22.248 8.342 15.557 1.00 90.00 140 GLU A C 1
ATOM 1128 O O . GLU A 1 140 ? -22.570 8.299 14.373 1.00 90.00 140 GLU A O 1
ATOM 1133 N N . ASN A 1 141 ? -20.995 8.606 15.949 1.00 88.44 141 ASN A N 1
ATOM 1134 C CA . ASN A 1 141 ? -19.923 9.052 15.053 1.00 88.44 141 ASN A CA 1
ATOM 1135 C C . ASN A 1 141 ? -18.856 7.970 14.815 1.00 88.44 141 ASN A C 1
ATOM 1137 O O . ASN A 1 141 ? -17.843 8.226 14.171 1.00 88.44 141 ASN A O 1
ATOM 1141 N N . ALA A 1 142 ? -19.040 6.749 15.326 1.00 87.75 142 ALA A N 1
ATOM 1142 C CA . ALA A 1 142 ? -17.984 5.734 15.355 1.00 87.75 142 ALA A CA 1
ATOM 1143 C C . ALA A 1 142 ? -17.468 5.332 13.962 1.00 87.75 142 ALA A C 1
ATOM 1145 O O . ALA A 1 142 ? -16.297 4.981 13.820 1.00 87.75 142 ALA A O 1
ATOM 1146 N N . ILE A 1 143 ? -18.328 5.375 12.940 1.00 90.12 143 ILE A N 1
ATOM 1147 C CA . ILE A 1 143 ? -17.940 5.098 11.549 1.00 90.12 143 ILE A CA 1
ATOM 1148 C C . ILE A 1 143 ? -17.106 6.248 10.982 1.00 90.12 143 ILE A C 1
ATOM 1150 O O . ILE A 1 143 ? -16.056 5.992 10.404 1.00 90.12 143 ILE A O 1
ATOM 1154 N N . GLU A 1 144 ? -17.543 7.492 11.183 1.00 89.19 144 GLU A N 1
ATOM 1155 C CA . GLU A 1 144 ? -16.821 8.683 10.723 1.00 89.19 144 GLU A CA 1
ATOM 1156 C C . GLU A 1 144 ? -15.448 8.783 11.394 1.00 89.19 144 GLU A C 1
ATOM 1158 O O . GLU A 1 144 ? -14.438 9.002 10.733 1.00 89.19 144 GLU A O 1
ATOM 1163 N N . ILE A 1 145 ? -15.383 8.522 12.701 1.00 86.38 145 ILE A N 1
ATOM 1164 C CA . ILE A 1 145 ? -14.120 8.469 13.438 1.00 86.38 145 ILE A CA 1
ATOM 1165 C C . ILE A 1 145 ? -13.228 7.361 12.870 1.00 86.38 145 ILE A C 1
ATOM 1167 O O . ILE A 1 145 ? -12.052 7.595 12.615 1.00 86.38 145 ILE A O 1
ATOM 1171 N N . ALA A 1 146 ? -13.761 6.157 12.628 1.00 88.25 146 ALA A N 1
ATOM 1172 C CA . ALA A 1 146 ? -12.984 5.074 12.024 1.00 88.25 146 ALA A CA 1
ATOM 1173 C C . ALA A 1 146 ? -12.453 5.439 10.626 1.00 88.25 146 ALA A C 1
ATOM 1175 O O . ALA A 1 146 ? -11.346 5.039 10.273 1.00 88.25 146 ALA A O 1
ATOM 1176 N N . GLU A 1 147 ? -13.213 6.208 9.848 1.00 88.44 147 GLU A N 1
ATOM 1177 C CA . GLU A 1 147 ? -12.789 6.732 8.551 1.00 88.44 147 GLU A CA 1
ATOM 1178 C C . GLU A 1 147 ? -11.648 7.745 8.694 1.00 88.44 147 GLU A C 1
ATOM 1180 O O . GLU A 1 147 ? -10.623 7.603 8.028 1.00 88.44 147 GLU A O 1
ATOM 1185 N N . GLN A 1 148 ? -11.758 8.690 9.633 1.00 85.00 148 GLN A N 1
ATOM 1186 C CA . GLN A 1 148 ? -10.671 9.616 9.969 1.00 85.00 148 GLN A CA 1
ATOM 1187 C C . GLN A 1 148 ? -9.410 8.851 10.401 1.00 85.00 148 GLN A C 1
ATOM 1189 O O . GLN A 1 148 ? -8.315 9.156 9.954 1.00 85.00 148 GLN A O 1
ATOM 1194 N N . LEU A 1 149 ? -9.529 7.773 11.175 1.00 83.56 149 LEU A N 1
ATOM 1195 C CA . LEU A 1 149 ? -8.371 6.963 11.579 1.00 83.56 149 LEU A CA 1
ATOM 1196 C C . LEU A 1 149 ? -7.656 6.243 10.428 1.00 83.56 149 LEU A C 1
ATOM 1198 O O . LEU A 1 149 ? -6.490 5.866 10.577 1.00 83.56 149 LEU A O 1
ATOM 1202 N N . ILE A 1 150 ? -8.337 6.042 9.302 1.00 85.19 150 ILE A N 1
ATOM 1203 C CA . ILE A 1 150 ? -7.768 5.417 8.106 1.00 85.19 150 ILE A CA 1
ATOM 1204 C C . ILE A 1 150 ? -7.250 6.471 7.120 1.00 85.19 150 ILE A C 1
ATOM 1206 O O . ILE A 1 150 ? -6.251 6.215 6.453 1.00 85.19 150 ILE A O 1
ATOM 1210 N N . HIS A 1 151 ? -7.880 7.649 7.054 1.00 77.44 151 HIS A N 1
ATOM 1211 C CA . HIS A 1 151 ? -7.624 8.655 6.016 1.00 77.44 151 HIS A CA 1
ATOM 1212 C C . HIS A 1 151 ? -7.019 9.993 6.499 1.00 77.44 151 HIS A C 1
ATOM 1214 O O . HIS A 1 151 ? -6.663 10.803 5.646 1.00 77.44 151 HIS A O 1
ATOM 1220 N N . ALA A 1 152 ? -6.895 10.246 7.811 1.00 57.97 152 ALA A N 1
ATOM 1221 C CA . ALA A 1 152 ? -6.418 11.526 8.377 1.00 57.97 152 ALA A CA 1
ATOM 1222 C C . ALA A 1 152 ? -4.933 11.836 8.142 1.00 57.97 152 ALA A C 1
ATOM 1224 O O . ALA A 1 152 ? -4.071 10.929 8.203 1.00 57.97 152 ALA A O 1
#

Mean predicted aligned error: 6.53 Å